Protein AF-A0A7J3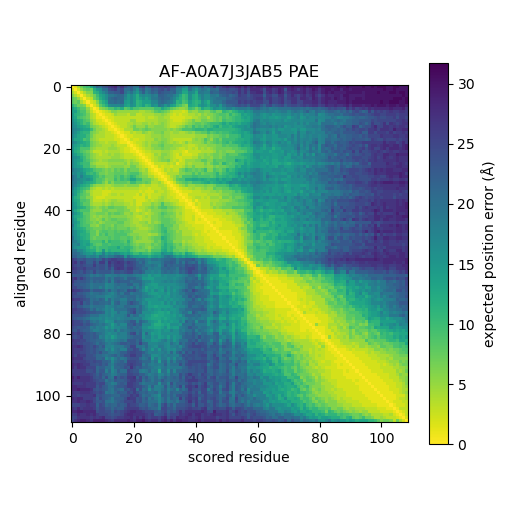JAB5-F1 (afdb_monomer)

Foldseek 3Di:
DCPPPQFDKDWAAVPRDDDPQKDFQDADLVVRTTIIHRPVVSVVVNVVVVVVCVVPVCPVVNVVVVVVVSVVVVVVVVVVVVVVVVVVVVVVVVVVVVVVVVVVVVVVD

Nearest PDB structures (foldseek):
  9c6m-assembly1_A  TM=7.478E-01  e=6.241E-01  Yasminevirus sp. GU-2018
  7ane-assembly1_Ap  TM=3.086E-01  e=9.209E+00  Leishmania major

Sequence (109 aa):
MTFRRVFSKRRLSEGEHIPRFYGITYHDHTHTQAIAYPIPLNLLVRGYRKLLQWVKIYTPTQRERDLLEAENRGFQQGLVAGETRAIARIHRELCCELQKYLQENRQKE

Mean predicted aligned error: 14.67 Å

Secondary structure (DSSP, 8-state):
--GGGTT--EEE-TTPPPPTTEEEEEEETTTTEEEEEEHHHHHHHHHHHHHHHHHTT--HHHHHHHHHHHHHHHHHHHHHHHHHHHHHHHHHHHHHHHHHHHHHHHTT-

Structure (mmCIF, N/CA/C/O backbone):
data_AF-A0A7J3JAB5-F1
#
_entry.id   AF-A0A7J3JAB5-F1
#
loop_
_atom_site.group_PDB
_atom_site.id
_atom_site.type_symbol
_atom_site.label_atom_id
_atom_site.label_alt_id
_atom_site.label_comp_id
_atom_site.label_asym_id
_atom_site.label_entity_id
_atom_site.label_seq_id
_atom_site.pdbx_PDB_ins_code
_atom_site.Cartn_x
_atom_site.Cartn_y
_atom_site.Cartn_z
_atom_site.occupancy
_atom_site.B_iso_or_equiv
_atom_site.auth_seq_id
_atom_site.auth_comp_id
_atom_site.auth_asym_id
_atom_site.auth_atom_id
_atom_site.pdbx_PDB_model_num
ATOM 1 N N . MET A 1 1 ? -34.458 -10.429 0.466 1.00 39.34 1 MET A N 1
ATOM 2 C CA . MET A 1 1 ? -33.587 -9.266 0.754 1.00 39.34 1 MET A CA 1
ATOM 3 C C . MET A 1 1 ? -32.353 -9.727 1.519 1.00 39.34 1 MET A C 1
ATOM 5 O O . MET A 1 1 ? -32.441 -10.083 2.685 1.00 39.34 1 MET A O 1
ATOM 9 N N . THR A 1 2 ? -31.209 -9.808 0.846 1.00 41.31 2 THR A N 1
ATOM 10 C CA . THR A 1 2 ? -29.952 -10.351 1.381 1.00 41.31 2 THR A CA 1
ATOM 11 C C . THR A 1 2 ? -29.176 -9.273 2.147 1.00 41.31 2 THR A C 1
ATOM 13 O O . THR A 1 2 ? -28.246 -8.662 1.628 1.00 41.31 2 THR A O 1
ATOM 16 N N . PHE A 1 3 ? -29.519 -9.073 3.424 1.00 50.31 3 PHE A N 1
ATOM 17 C CA . PHE A 1 3 ? -28.804 -8.192 4.371 1.00 50.31 3 PHE A CA 1
ATOM 18 C C . PHE A 1 3 ? -27.320 -8.564 4.599 1.00 50.31 3 PHE A C 1
ATOM 20 O O . PHE A 1 3 ? -26.568 -7.826 5.230 1.00 50.31 3 PHE A O 1
ATOM 27 N N . ARG A 1 4 ? -26.863 -9.697 4.055 1.00 49.50 4 ARG A N 1
ATOM 28 C CA . ARG A 1 4 ? -25.522 -10.259 4.269 1.00 49.50 4 ARG A CA 1
ATOM 29 C C . ARG A 1 4 ? -24.386 -9.512 3.551 1.00 49.50 4 ARG A C 1
ATOM 31 O O . ARG A 1 4 ? -23.234 -9.687 3.927 1.00 49.50 4 ARG A O 1
ATOM 38 N N . ARG A 1 5 ? -24.678 -8.693 2.528 1.00 48.78 5 ARG A N 1
ATOM 39 C CA . ARG A 1 5 ? -23.648 -8.054 1.675 1.00 48.78 5 ARG A CA 1
ATOM 40 C C . ARG A 1 5 ? -23.157 -6.686 2.153 1.00 48.78 5 ARG A C 1
ATOM 42 O O . ARG A 1 5 ? -22.107 -6.245 1.708 1.00 48.78 5 ARG A O 1
ATOM 49 N N . VAL A 1 6 ? -23.883 -6.022 3.051 1.00 51.97 6 VAL A N 1
ATOM 50 C CA . VAL A 1 6 ? -23.548 -4.648 3.471 1.00 51.97 6 VAL A CA 1
ATOM 51 C C . VAL A 1 6 ? -22.390 -4.628 4.478 1.00 51.97 6 VAL A C 1
ATOM 53 O O . VAL A 1 6 ? -21.698 -3.630 4.594 1.00 51.97 6 VAL A O 1
ATOM 56 N N . PHE A 1 7 ? -22.102 -5.741 5.157 1.00 57.53 7 PHE A N 1
ATOM 57 C CA . PHE A 1 7 ? -21.121 -5.790 6.250 1.00 57.53 7 PHE A CA 1
ATOM 58 C C . PHE A 1 7 ? -19.710 -6.242 5.843 1.00 57.53 7 PHE A C 1
ATOM 60 O O . PHE A 1 7 ? -18.817 -6.292 6.688 1.00 57.53 7 PHE A O 1
ATOM 67 N N . SER A 1 8 ? -19.468 -6.591 4.577 1.00 66.00 8 SER A N 1
ATOM 68 C CA . SER A 1 8 ? -18.148 -7.077 4.169 1.00 66.00 8 SER A CA 1
ATOM 69 C C . SER A 1 8 ? -17.166 -5.923 3.965 1.00 66.00 8 SER A C 1
ATOM 71 O O . SER A 1 8 ? -17.427 -5.008 3.180 1.00 66.00 8 SER A O 1
ATOM 73 N N . LYS A 1 9 ? -16.011 -6.006 4.640 1.00 75.56 9 LYS A N 1
ATOM 74 C CA . LYS A 1 9 ? -14.832 -5.173 4.371 1.00 75.56 9 LYS A CA 1
ATOM 75 C C . LYS A 1 9 ? -14.501 -5.211 2.880 1.00 75.56 9 LYS A C 1
ATOM 77 O O . LYS A 1 9 ? -14.458 -6.294 2.292 1.00 75.56 9 LYS A O 1
ATOM 82 N N . ARG A 1 10 ? -14.249 -4.053 2.277 1.00 79.12 10 ARG A N 1
ATOM 83 C CA . ARG A 1 10 ? -13.796 -3.962 0.888 1.00 79.12 10 ARG A CA 1
ATOM 84 C C . ARG A 1 10 ? -12.332 -3.558 0.874 1.00 79.12 10 ARG A C 1
ATOM 86 O O . ARG A 1 10 ? -11.947 -2.612 1.554 1.00 79.12 10 ARG A O 1
ATOM 93 N N . ARG A 1 11 ? -11.523 -4.302 0.127 1.00 83.06 11 ARG A N 1
ATOM 94 C CA . ARG A 1 11 ? -10.151 -3.905 -0.182 1.00 83.06 11 ARG A CA 1
ATOM 95 C C . ARG A 1 11 ? -10.210 -3.041 -1.433 1.00 83.06 11 ARG A C 1
ATOM 97 O O . ARG A 1 11 ? -10.880 -3.421 -2.387 1.00 83.06 11 ARG A O 1
ATOM 104 N N . LEU A 1 12 ? -9.601 -1.872 -1.361 1.00 81.31 12 LEU A N 1
ATOM 105 C CA . LEU A 1 12 ? -9.493 -0.912 -2.441 1.00 81.31 12 LEU A CA 1
ATOM 106 C C . LEU A 1 12 ? -8.056 -0.920 -2.936 1.00 81.31 12 LEU A C 1
ATOM 108 O O . LEU A 1 12 ? -7.111 -0.810 -2.147 1.00 81.31 12 LEU A O 1
ATOM 112 N N . SER A 1 13 ? -7.940 -1.068 -4.244 1.00 80.44 13 SER A N 1
ATOM 113 C CA . SER A 1 13 ? -6.690 -0.956 -4.985 1.00 80.44 13 SER A CA 1
ATOM 114 C C . SER A 1 13 ? -6.331 0.521 -5.174 1.00 80.44 13 SER A C 1
ATOM 116 O O . SER A 1 13 ? -7.194 1.399 -5.078 1.00 80.44 13 SER A O 1
ATOM 118 N N . GLU A 1 14 ? -5.069 0.816 -5.470 1.00 71.75 14 GLU A N 1
ATOM 119 C CA . GLU A 1 14 ? -4.644 2.178 -5.796 1.00 71.75 14 GLU A CA 1
ATOM 120 C C . GLU A 1 14 ? -5.384 2.684 -7.053 1.00 71.75 14 GLU A C 1
ATOM 122 O O . GLU A 1 14 ? -5.463 1.987 -8.063 1.00 71.75 14 GLU A O 1
ATOM 127 N N . GLY A 1 15 ? -6.001 3.868 -6.966 1.00 75.88 15 GLY A N 1
ATOM 128 C CA . GLY A 1 15 ? -6.843 4.437 -8.031 1.00 75.88 15 GLY A CA 1
ATOM 129 C C . GLY A 1 15 ? -8.301 3.948 -8.073 1.00 75.88 15 GLY A C 1
ATOM 130 O O . GLY A 1 15 ? -9.078 4.439 -8.890 1.00 75.88 15 GLY A O 1
ATOM 131 N N . GLU A 1 16 ? -8.716 3.023 -7.199 1.00 81.06 16 GLU A N 1
ATOM 132 C CA . GLU A 1 16 ? -10.097 2.524 -7.168 1.00 81.06 16 GLU A CA 1
ATOM 133 C C . GLU A 1 16 ? -11.044 3.491 -6.428 1.00 81.06 16 GLU A C 1
ATOM 135 O O . GLU A 1 16 ? -10.741 3.992 -5.341 1.00 81.06 16 GLU A O 1
ATOM 140 N N . HIS A 1 17 ? -12.232 3.742 -6.991 1.00 81.56 17 HIS A N 1
ATOM 141 C CA . HIS A 1 17 ? -13.222 4.617 -6.359 1.00 81.56 17 HIS A CA 1
ATOM 142 C C . HIS A 1 17 ? -13.834 4.003 -5.094 1.00 81.56 17 HIS A C 1
ATOM 144 O O . HIS A 1 17 ? -14.254 2.843 -5.060 1.00 81.56 17 HIS A O 1
ATOM 150 N N . ILE A 1 18 ? -13.969 4.834 -4.058 1.00 83.19 18 ILE A N 1
ATOM 151 C CA . ILE A 1 18 ? -14.620 4.451 -2.805 1.00 83.19 18 ILE A CA 1
ATOM 152 C C . ILE A 1 18 ? -16.133 4.301 -3.056 1.00 83.19 18 ILE A C 1
ATOM 154 O O . ILE A 1 18 ? -16.764 5.233 -3.562 1.00 83.19 18 ILE A O 1
ATOM 158 N N . PRO A 1 19 ? -16.751 3.166 -2.684 1.00 81.50 19 PRO A N 1
ATOM 159 C CA . PRO A 1 19 ? -18.186 2.970 -2.844 1.00 81.50 19 PRO A CA 1
ATOM 160 C C . PRO A 1 19 ? -19.001 3.964 -2.012 1.00 81.50 19 PRO A C 1
ATOM 162 O O . PRO A 1 19 ? -18.605 4.362 -0.915 1.00 81.50 19 PRO A O 1
ATOM 165 N N . ARG A 1 20 ? -20.200 4.308 -2.489 1.00 79.56 20 ARG A N 1
ATOM 166 C CA . ARG A 1 20 ? -21.124 5.178 -1.749 1.00 79.56 20 ARG A CA 1
ATOM 167 C C . ARG A 1 20 ? -21.463 4.554 -0.388 1.00 79.56 20 ARG A C 1
ATOM 169 O O . ARG A 1 20 ? -21.733 3.359 -0.310 1.00 79.56 20 ARG A O 1
ATOM 176 N N . PHE A 1 21 ? -21.457 5.370 0.667 1.00 81.31 21 PHE A N 1
ATOM 177 C CA . PHE A 1 21 ? -21.644 4.961 2.070 1.00 81.31 21 PHE A CA 1
ATOM 178 C C . PHE A 1 21 ? -20.518 4.119 2.686 1.00 81.31 21 PHE A C 1
ATOM 180 O O . PHE A 1 21 ? -20.691 3.586 3.783 1.00 81.31 21 PHE A O 1
ATOM 187 N N . TYR A 1 22 ? -19.358 4.036 2.032 1.00 85.25 22 TYR A N 1
ATOM 188 C CA . TYR A 1 22 ? -18.141 3.475 2.609 1.00 85.25 22 TYR A CA 1
ATOM 189 C C . TYR A 1 22 ? -17.154 4.595 2.940 1.00 85.25 22 TYR A C 1
ATOM 191 O O . TYR A 1 22 ? -17.135 5.641 2.299 1.00 85.25 22 TYR A O 1
ATOM 199 N N . GLY A 1 23 ? -16.326 4.371 3.955 1.00 81.50 23 GLY A N 1
ATOM 200 C CA . GLY A 1 23 ? -15.189 5.223 4.268 1.00 81.50 23 GLY A CA 1
ATOM 201 C C . GLY A 1 23 ? -13.928 4.388 4.428 1.00 81.50 23 GLY A C 1
ATOM 202 O O . GLY A 1 23 ? -13.983 3.235 4.861 1.00 81.50 23 GLY A O 1
ATOM 203 N N . ILE A 1 24 ? -12.789 4.983 4.083 1.00 80.25 24 ILE A N 1
ATOM 204 C CA . ILE A 1 24 ? -11.480 4.373 4.314 1.00 80.25 24 ILE A CA 1
ATOM 205 C C . ILE A 1 24 ? -11.227 4.348 5.823 1.00 80.25 24 ILE A C 1
ATOM 207 O O . ILE A 1 24 ? -11.435 5.348 6.516 1.00 80.25 24 ILE A O 1
ATOM 211 N N . THR A 1 25 ? -10.808 3.193 6.335 1.00 77.38 25 THR A N 1
ATOM 212 C CA . THR A 1 25 ? -10.523 3.003 7.763 1.00 77.38 25 THR A CA 1
ATOM 213 C C . THR A 1 25 ? -9.026 2.999 8.031 1.00 77.38 25 THR A C 1
ATOM 215 O O . THR A 1 25 ? -8.570 3.666 8.957 1.00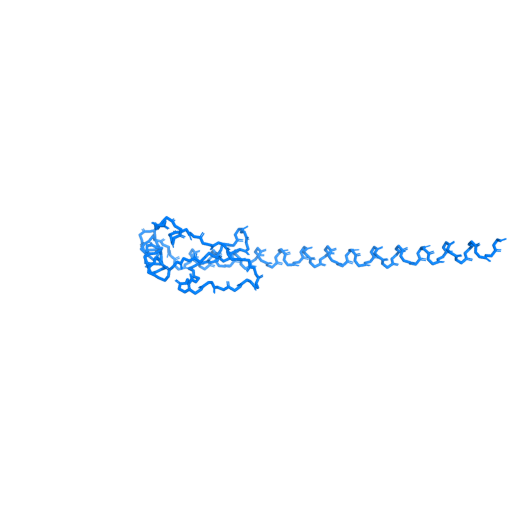 77.38 25 THR A O 1
ATOM 218 N N . TYR A 1 26 ? -8.256 2.243 7.245 1.00 70.88 26 TYR A N 1
ATOM 219 C CA . TYR A 1 26 ? -6.798 2.203 7.338 1.00 70.88 26 TYR A CA 1
ATOM 220 C C . TYR A 1 26 ? -6.178 1.638 6.061 1.00 70.88 26 TYR A C 1
ATOM 222 O O . TYR A 1 26 ? -6.844 0.954 5.281 1.00 70.88 26 TYR A O 1
ATOM 230 N N . HIS A 1 27 ? -4.893 1.921 5.879 1.00 71.69 27 HIS A N 1
ATOM 231 C CA . HIS A 1 27 ? -4.083 1.353 4.815 1.00 71.69 27 HIS A CA 1
ATOM 232 C C . HIS A 1 27 ? -3.372 0.096 5.328 1.00 71.69 27 HIS A C 1
ATOM 234 O O . HIS A 1 27 ? -2.766 0.119 6.402 1.00 71.69 27 HIS A O 1
ATOM 240 N N . ASP A 1 28 ? -3.487 -1.013 4.602 1.00 71.19 28 ASP A N 1
ATOM 241 C CA . ASP A 1 28 ? -2.706 -2.215 4.870 1.00 71.19 28 ASP A CA 1
ATOM 242 C C . ASP A 1 28 ? -1.354 -2.078 4.163 1.00 71.19 28 ASP A C 1
ATOM 244 O O . ASP A 1 28 ? -1.253 -2.230 2.945 1.00 71.19 28 ASP A O 1
ATOM 248 N N . HIS A 1 29 ? -0.315 -1.741 4.929 1.00 59.94 29 HIS A N 1
ATOM 249 C CA . HIS A 1 29 ? 1.044 -1.569 4.410 1.00 59.94 29 HIS A CA 1
ATOM 250 C C . HIS A 1 29 ? 1.656 -2.876 3.895 1.00 59.94 29 HIS A C 1
ATOM 252 O O . HIS A 1 29 ? 2.572 -2.830 3.084 1.00 59.94 29 HIS A O 1
ATOM 258 N N . THR A 1 30 ? 1.153 -4.037 4.325 1.00 65.56 30 THR A N 1
ATOM 259 C CA . THR A 1 30 ? 1.656 -5.335 3.859 1.00 65.56 30 THR A CA 1
ATOM 260 C C . THR A 1 30 ? 1.144 -5.678 2.459 1.00 65.56 30 THR A C 1
ATOM 262 O O . THR A 1 30 ? 1.829 -6.376 1.721 1.00 65.56 30 THR A O 1
ATOM 265 N N . HIS A 1 31 ? -0.037 -5.182 2.077 1.00 61.81 31 HIS A N 1
ATOM 266 C CA . HIS A 1 31 ? -0.708 -5.557 0.825 1.00 61.81 31 HIS A CA 1
ATOM 267 C C . HIS A 1 31 ? -0.972 -4.379 -0.123 1.00 61.81 31 HIS A C 1
ATOM 269 O O . HIS A 1 31 ? -1.687 -4.556 -1.106 1.00 61.81 31 HIS A O 1
ATOM 275 N N . THR A 1 32 ? -0.445 -3.188 0.180 1.00 70.88 32 THR A N 1
ATOM 276 C CA . THR A 1 32 ? -0.626 -1.955 -0.616 1.00 70.88 32 THR A CA 1
ATOM 277 C C . THR A 1 32 ? -2.098 -1.648 -0.930 1.00 70.88 32 THR A C 1
ATOM 279 O O . THR A 1 32 ? -2.444 -1.165 -2.004 1.00 70.88 32 THR A O 1
ATOM 282 N N . GLN A 1 33 ? -2.998 -1.995 -0.006 1.00 77.19 33 GLN A N 1
ATOM 283 C CA . GLN A 1 33 ? -4.445 -1.919 -0.207 1.00 77.19 33 GLN A CA 1
ATOM 284 C C . GLN A 1 33 ? -5.090 -1.097 0.903 1.00 77.19 33 GLN A C 1
ATOM 286 O O . GLN A 1 33 ? -4.848 -1.313 2.094 1.00 77.19 33 GLN A O 1
ATOM 291 N N . ALA A 1 34 ? -5.974 -0.180 0.522 1.00 79.81 34 ALA A N 1
ATOM 292 C CA . ALA A 1 34 ? -6.795 0.549 1.475 1.00 79.81 34 ALA A CA 1
ATOM 293 C C . ALA A 1 34 ? -8.004 -0.305 1.871 1.00 79.81 34 ALA A C 1
ATOM 295 O O . ALA A 1 34 ? -8.669 -0.899 1.026 1.00 79.81 34 ALA A O 1
ATOM 296 N N . ILE A 1 35 ? -8.322 -0.382 3.162 1.00 82.31 35 ILE A N 1
ATOM 297 C CA . ILE A 1 35 ? -9.493 -1.128 3.632 1.00 82.31 35 ILE A CA 1
ATOM 298 C C . ILE A 1 35 ? -10.625 -0.147 3.924 1.00 82.31 35 ILE A C 1
ATOM 300 O O . ILE A 1 35 ? -10.493 0.753 4.758 1.00 82.31 35 ILE A O 1
ATOM 304 N N . A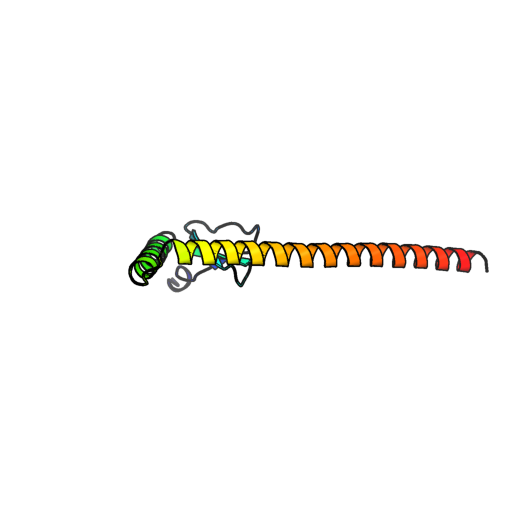LA A 1 36 ? -11.750 -0.351 3.239 1.00 84.94 36 ALA A N 1
ATOM 305 C CA . ALA A 1 36 ? -12.970 0.422 3.392 1.00 84.94 36 ALA A CA 1
ATOM 306 C C . ALA A 1 36 ? -14.075 -0.388 4.075 1.00 84.94 36 ALA A C 1
ATOM 308 O O . ALA A 1 36 ? -14.343 -1.546 3.737 1.00 84.94 36 ALA A O 1
ATOM 309 N N . TYR A 1 37 ? -14.755 0.267 5.011 1.00 83.25 37 TYR A N 1
ATOM 310 C CA . TYR A 1 37 ? -15.943 -0.242 5.689 1.00 83.25 37 TYR A CA 1
ATOM 311 C C . TYR A 1 37 ? -17.125 0.696 5.443 1.00 83.25 37 TYR A C 1
ATOM 313 O O . TYR A 1 37 ? -16.914 1.886 5.193 1.00 83.25 37 TYR A O 1
ATOM 321 N N . PRO A 1 38 ? -18.371 0.209 5.561 1.00 85.44 38 PRO A N 1
ATOM 322 C CA . PRO A 1 38 ? -19.528 1.092 5.612 1.00 85.44 38 PRO A CA 1
ATOM 323 C C . PRO A 1 38 ? -19.344 2.129 6.724 1.00 85.44 38 PRO A C 1
ATOM 325 O O . PRO A 1 38 ? -18.867 1.784 7.805 1.00 85.44 38 PRO A O 1
ATOM 328 N N . ILE A 1 39 ? -19.735 3.381 6.487 1.00 82.25 39 ILE A N 1
ATOM 329 C CA . ILE A 1 39 ? -19.568 4.510 7.424 1.00 82.25 39 ILE A CA 1
ATOM 330 C C . ILE A 1 39 ? -19.926 4.168 8.890 1.00 82.25 39 ILE A C 1
ATOM 332 O O . ILE A 1 39 ? -19.097 4.451 9.760 1.00 82.25 39 ILE A O 1
ATOM 336 N N . PRO A 1 40 ? -21.073 3.524 9.207 1.00 78.38 40 PRO A N 1
ATOM 337 C CA . PRO A 1 40 ? -21.400 3.189 10.598 1.00 78.38 40 PRO A CA 1
ATOM 338 C C . PRO A 1 40 ? -20.413 2.195 11.234 1.00 78.38 40 PRO A C 1
ATOM 340 O O . PRO A 1 40 ? -20.081 2.316 12.411 1.00 78.38 40 PRO A O 1
ATOM 343 N N . LEU A 1 41 ? -19.874 1.250 10.458 1.00 80.56 41 LEU A N 1
ATOM 344 C CA . LEU A 1 41 ? -18.838 0.320 10.921 1.00 80.56 41 LEU A CA 1
ATOM 345 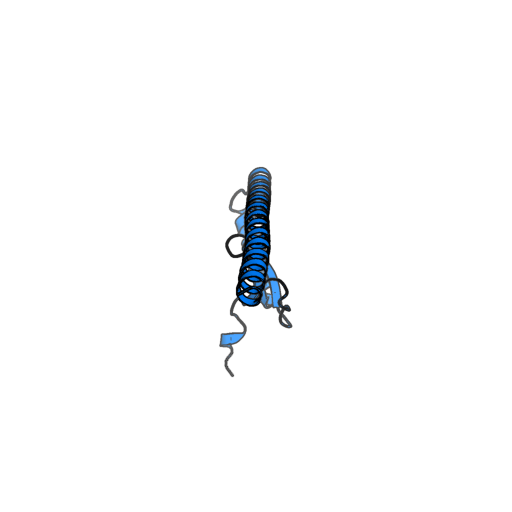C C . LEU A 1 41 ? -17.460 0.972 10.973 1.00 80.56 41 LEU A C 1
ATOM 347 O O . LEU A 1 41 ? -16.656 0.619 11.829 1.00 80.56 41 LEU A O 1
ATOM 351 N N . ASN A 1 42 ? -17.186 1.936 10.094 1.00 79.38 42 ASN A N 1
ATOM 352 C CA . ASN A 1 42 ? -15.919 2.655 10.078 1.00 79.38 42 ASN A CA 1
ATOM 353 C C . ASN A 1 42 ? -15.670 3.348 11.430 1.00 79.38 42 ASN A C 1
ATOM 355 O O . ASN A 1 42 ? -14.574 3.257 11.979 1.00 79.38 42 ASN A O 1
ATOM 359 N N . LEU A 1 43 ? -16.708 3.956 12.018 1.00 77.94 43 LEU A N 1
ATOM 360 C CA . LEU A 1 43 ? -16.637 4.561 13.352 1.00 77.94 43 LEU A CA 1
ATOM 361 C C . LEU A 1 43 ? -16.325 3.532 14.447 1.00 77.94 43 LEU A C 1
ATOM 363 O O . LEU A 1 43 ? -15.437 3.771 15.264 1.00 77.94 43 LEU A O 1
ATOM 367 N N . LEU A 1 44 ? -16.993 2.375 14.430 1.00 81.50 44 LEU A N 1
ATOM 368 C CA . LEU A 1 44 ? -16.761 1.302 15.403 1.00 81.50 44 LEU A CA 1
ATOM 369 C C . LEU A 1 44 ? -15.350 0.719 15.289 1.00 81.50 44 LEU A C 1
ATOM 371 O O . LEU A 1 44 ? -14.659 0.579 16.294 1.00 81.50 44 LEU A O 1
ATOM 375 N N . VAL A 1 45 ? -14.885 0.427 14.073 1.00 79.12 45 VAL A N 1
ATOM 376 C CA . VAL A 1 45 ? -13.547 -0.140 13.841 1.00 79.12 45 VAL A CA 1
ATOM 377 C C . VAL A 1 45 ? -12.458 0.873 14.194 1.00 79.12 45 VAL A C 1
ATOM 379 O O . VAL A 1 45 ? -11.456 0.513 14.814 1.00 79.12 45 VAL A O 1
ATOM 382 N N . ARG A 1 46 ? -12.651 2.153 13.850 1.00 77.38 46 ARG A N 1
ATOM 383 C CA . ARG A 1 46 ? -11.716 3.231 14.196 1.00 77.38 46 ARG A CA 1
ATOM 384 C C . ARG A 1 46 ? -11.678 3.478 15.706 1.00 77.38 46 ARG A C 1
ATOM 386 O O . ARG A 1 46 ? -10.592 3.661 16.253 1.00 77.38 46 ARG A O 1
ATOM 393 N N . GLY A 1 47 ? -12.830 3.427 16.376 1.00 80.69 47 GLY A N 1
ATOM 394 C CA . GLY A 1 47 ? -12.950 3.496 17.833 1.00 80.69 47 GLY A CA 1
ATOM 395 C C . GLY A 1 47 ? -12.279 2.314 18.531 1.00 80.69 47 GLY A C 1
ATOM 396 O O . GLY A 1 47 ? -11.459 2.521 19.418 1.00 80.69 47 GLY A O 1
ATOM 397 N N . TYR A 1 48 ? -12.534 1.087 18.071 1.00 81.81 48 TYR A N 1
ATOM 398 C CA . TYR A 1 48 ? -11.909 -0.131 18.592 1.00 81.81 48 TYR A CA 1
ATOM 399 C C . TYR A 1 48 ? -10.389 -0.122 18.415 1.00 81.81 48 TYR A C 1
ATOM 401 O O . TYR A 1 48 ? -9.661 -0.443 19.346 1.00 81.81 48 TYR A O 1
ATOM 409 N N . ARG A 1 49 ? -9.880 0.316 17.256 1.00 74.56 49 ARG A N 1
ATOM 410 C CA . ARG A 1 49 ? -8.433 0.488 17.049 1.00 74.56 49 ARG A CA 1
ATOM 411 C C . ARG A 1 49 ? -7.838 1.542 17.974 1.00 74.56 49 ARG A C 1
ATOM 413 O O . ARG A 1 49 ? -6.769 1.299 18.521 1.00 74.56 49 ARG A O 1
ATOM 420 N N . LYS A 1 50 ? -8.511 2.682 18.162 1.00 74.00 50 LYS A N 1
ATOM 421 C CA . LYS A 1 50 ? -8.078 3.698 19.132 1.00 74.00 50 LYS A CA 1
ATOM 422 C C . LYS A 1 50 ? -8.051 3.137 20.549 1.00 74.00 50 LYS A C 1
ATOM 424 O O . LYS A 1 50 ? -7.080 3.371 21.248 1.00 74.00 50 LYS A O 1
ATOM 429 N N . LEU A 1 51 ? -9.063 2.364 20.939 1.00 80.81 51 LEU A N 1
ATOM 430 C CA . LEU A 1 51 ? -9.109 1.662 22.221 1.00 80.81 51 LEU A CA 1
ATOM 431 C C . LEU A 1 51 ? -7.973 0.649 22.351 1.00 80.81 51 LEU A C 1
ATOM 433 O O . LEU A 1 51 ? -7.291 0.645 23.363 1.00 80.81 51 LEU A O 1
ATOM 437 N N . LEU A 1 52 ? -7.696 -0.152 21.322 1.00 74.19 52 LEU A N 1
ATOM 438 C CA . LEU A 1 52 ? -6.552 -1.065 21.315 1.00 74.19 52 LEU A CA 1
ATOM 439 C C . LEU A 1 52 ? -5.214 -0.328 21.414 1.00 74.19 52 LEU A C 1
ATOM 441 O O . LEU A 1 52 ? -4.324 -0.823 22.089 1.00 74.19 52 LEU A O 1
ATOM 445 N N . GLN A 1 53 ? -5.070 0.830 20.766 1.00 66.81 53 GLN A N 1
ATOM 446 C CA . GLN A 1 53 ? -3.900 1.711 20.898 1.00 66.81 53 GLN A CA 1
ATOM 447 C C . GLN A 1 53 ? -3.816 2.401 22.262 1.00 66.81 53 GLN A C 1
ATOM 449 O O . GLN A 1 53 ? -2.757 2.895 22.626 1.0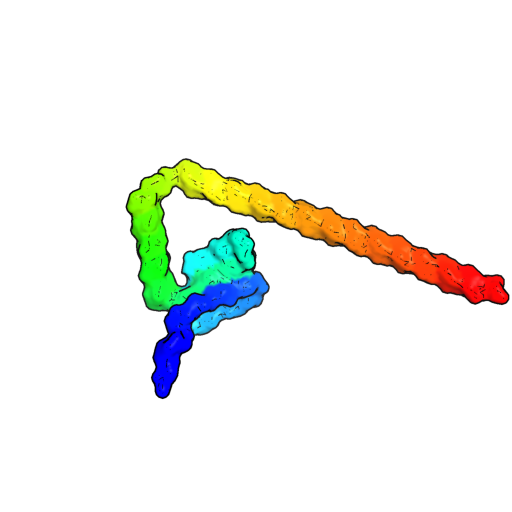0 66.81 53 GLN A O 1
ATOM 454 N N . TRP A 1 54 ? -4.933 2.492 22.979 1.00 68.06 54 TRP A N 1
ATOM 455 C CA . TRP A 1 54 ? -4.993 3.018 24.338 1.00 68.06 54 TRP A CA 1
ATOM 456 C C . TRP A 1 54 ? -4.652 1.929 25.365 1.00 68.06 54 TRP A C 1
ATOM 458 O O . TRP A 1 54 ? -3.947 2.188 26.331 1.00 68.06 54 TRP A O 1
ATOM 468 N N . VAL A 1 55 ? -5.144 0.704 25.140 1.00 71.88 55 VAL A N 1
ATOM 469 C CA . VAL A 1 55 ? -4.990 -0.462 26.026 1.00 71.88 55 VAL A CA 1
ATOM 470 C C . VAL A 1 55 ? -3.628 -1.131 25.855 1.00 71.88 55 VAL A C 1
ATOM 472 O O . VAL A 1 55 ? -2.970 -1.448 26.842 1.00 71.88 55 VAL A O 1
ATOM 475 N N . LYS A 1 56 ? -3.163 -1.332 24.616 1.00 61.12 56 LYS A N 1
ATOM 476 C CA . LYS A 1 56 ? -1.728 -1.508 24.389 1.00 61.12 56 LYS A CA 1
ATOM 477 C C . LYS A 1 56 ? -1.141 -0.137 24.634 1.00 61.12 56 LYS A C 1
ATOM 479 O O . LYS A 1 56 ? -1.501 0.773 23.905 1.00 61.12 56 LYS A O 1
ATOM 484 N N . ILE A 1 57 ? -0.280 0.014 25.631 1.00 54.59 57 ILE A N 1
ATOM 485 C CA . ILE A 1 57 ? 0.506 1.229 25.856 1.00 54.59 57 ILE A CA 1
ATOM 486 C C . ILE A 1 57 ? 1.399 1.421 24.618 1.00 54.59 57 ILE A C 1
ATOM 488 O O . ILE A 1 57 ? 2.561 1.030 24.598 1.00 54.59 57 ILE A O 1
ATOM 492 N N . TYR A 1 58 ? 0.821 1.937 23.533 1.00 52.53 58 TYR A N 1
ATOM 493 C CA . TYR A 1 58 ? 1.520 2.327 22.324 1.00 52.53 58 TYR A CA 1
ATOM 494 C C . TYR A 1 58 ? 2.148 3.659 22.684 1.00 52.53 58 TYR A C 1
ATOM 496 O O . TYR A 1 58 ? 1.560 4.728 22.505 1.00 52.53 58 TYR A O 1
ATOM 504 N N . 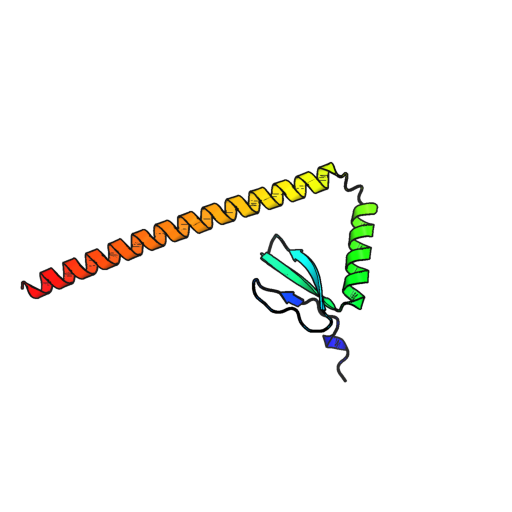THR A 1 59 ? 3.317 3.589 23.312 1.00 58.91 59 THR A N 1
ATOM 505 C CA . THR A 1 59 ? 4.108 4.781 23.567 1.00 58.91 59 THR A CA 1
ATOM 506 C C . THR A 1 59 ? 4.297 5.518 22.235 1.00 58.91 59 THR A C 1
ATOM 508 O O . THR A 1 59 ? 4.478 4.870 21.198 1.00 58.91 59 THR A O 1
ATOM 511 N N . PRO A 1 60 ? 4.232 6.861 22.215 1.00 57.56 60 PRO A N 1
ATOM 512 C CA . PRO A 1 60 ? 4.416 7.648 20.993 1.00 57.56 60 PRO A CA 1
ATOM 513 C C . PRO A 1 60 ? 5.686 7.245 20.224 1.00 57.56 60 PRO A C 1
ATOM 515 O O . PRO A 1 60 ? 5.664 7.182 18.999 1.00 57.56 60 PRO A O 1
ATOM 518 N N . THR A 1 61 ? 6.720 6.799 20.940 1.00 61.78 61 THR A N 1
ATOM 519 C CA . THR A 1 61 ? 7.951 6.216 20.395 1.00 61.78 61 THR A CA 1
ATOM 520 C C . THR A 1 61 ? 7.764 4.927 19.590 1.00 61.78 61 THR A C 1
ATOM 522 O O . THR A 1 61 ? 8.470 4.735 18.607 1.00 61.78 61 THR A O 1
ATOM 525 N N . GLN A 1 62 ? 6.843 4.029 19.953 1.00 64.62 62 GLN A N 1
ATOM 526 C CA . GLN A 1 62 ? 6.562 2.828 19.150 1.00 64.62 62 GLN A CA 1
ATOM 527 C C . GLN A 1 62 ? 5.807 3.180 17.871 1.00 64.62 62 GLN A C 1
ATOM 529 O O . GLN A 1 62 ? 6.114 2.654 16.809 1.00 64.62 62 GLN A O 1
ATOM 534 N N . ARG A 1 63 ? 4.865 4.126 17.948 1.00 64.88 63 ARG A N 1
ATOM 535 C CA . ARG A 1 63 ? 4.149 4.610 16.764 1.00 64.88 63 ARG A CA 1
ATOM 536 C C . ARG A 1 63 ? 5.087 5.313 15.787 1.00 64.88 63 ARG A C 1
ATOM 538 O O . ARG A 1 63 ? 4.966 5.103 14.588 1.00 64.88 63 ARG A O 1
ATOM 545 N N . GLU A 1 64 ? 5.993 6.144 16.290 1.00 67.50 64 GLU A N 1
ATOM 546 C CA . GLU A 1 64 ? 7.017 6.788 15.468 1.00 67.50 64 GLU A CA 1
ATOM 547 C C . GLU A 1 64 ? 7.932 5.754 14.822 1.00 67.50 64 GLU A C 1
ATOM 549 O O . GLU A 1 64 ? 8.146 5.834 13.622 1.00 67.50 64 GLU A O 1
ATOM 554 N N . ARG A 1 65 ? 8.385 4.735 15.566 1.00 70.50 65 ARG A N 1
ATOM 555 C CA . ARG A 1 65 ? 9.184 3.632 15.008 1.00 70.50 65 ARG A CA 1
ATOM 556 C C . ARG A 1 65 ? 8.450 2.872 13.910 1.00 70.50 65 ARG A C 1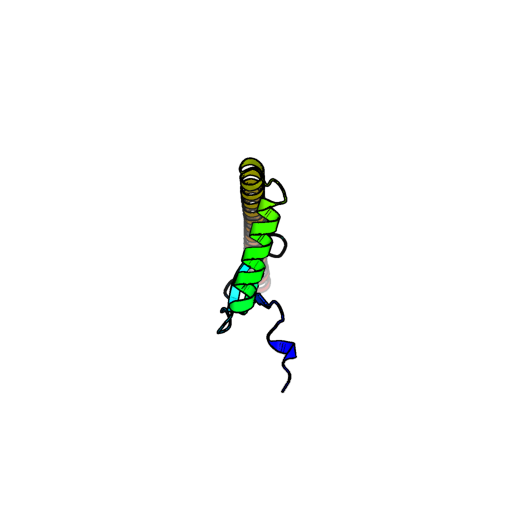
ATOM 558 O O . ARG A 1 65 ? 9.035 2.661 12.857 1.00 70.50 65 ARG A O 1
ATOM 565 N N . ASP A 1 66 ? 7.182 2.528 14.118 1.00 71.12 66 ASP A N 1
ATOM 566 C CA . ASP A 1 66 ? 6.379 1.826 13.113 1.00 71.12 66 ASP A CA 1
ATOM 567 C C . ASP A 1 66 ? 6.167 2.679 11.852 1.00 71.12 66 ASP A C 1
ATOM 569 O O . ASP A 1 66 ? 6.174 2.156 10.739 1.00 71.12 66 ASP A O 1
ATOM 573 N N . LEU A 1 67 ? 5.985 3.996 12.011 1.00 75.06 67 LEU A N 1
ATOM 574 C CA . LEU A 1 67 ? 5.868 4.929 10.887 1.00 75.06 67 LEU A CA 1
ATOM 575 C C . LEU A 1 67 ? 7.189 5.052 10.121 1.00 75.06 67 LEU A C 1
ATOM 577 O O . LEU A 1 67 ? 7.181 4.977 8.895 1.00 75.06 67 LEU A O 1
ATOM 581 N N . LEU A 1 68 ? 8.308 5.177 10.835 1.00 70.31 68 LEU A N 1
ATOM 582 C CA . LEU A 1 68 ? 9.654 5.268 10.263 1.00 70.31 68 LEU A CA 1
ATOM 583 C C . LEU A 1 68 ? 10.041 3.965 9.550 1.00 70.31 68 LEU A C 1
ATOM 585 O O . LEU A 1 68 ? 10.630 3.975 8.473 1.00 70.31 68 LEU A O 1
ATOM 589 N N . GLU A 1 69 ? 9.668 2.819 10.118 1.00 74.88 69 GLU A N 1
ATOM 590 C CA . GLU A 1 69 ? 9.880 1.515 9.499 1.00 74.88 69 GLU A CA 1
ATOM 591 C C . GLU A 1 69 ? 9.000 1.328 8.255 1.00 74.88 69 GLU A C 1
ATOM 593 O O . GLU A 1 69 ? 9.472 0.812 7.240 1.00 74.88 69 GLU A O 1
ATOM 598 N N . ALA A 1 70 ? 7.746 1.788 8.288 1.00 70.44 70 ALA A N 1
ATOM 599 C CA . ALA A 1 70 ? 6.867 1.777 7.121 1.00 70.44 70 ALA A CA 1
ATOM 600 C C . ALA A 1 70 ? 7.389 2.684 5.993 1.00 70.44 70 ALA A C 1
ATOM 602 O O . ALA A 1 70 ? 7.350 2.283 4.829 1.00 70.44 70 ALA A O 1
ATOM 603 N N . GLU A 1 71 ? 7.913 3.865 6.326 1.00 74.88 71 GLU A N 1
ATOM 604 C CA . GLU A 1 71 ? 8.536 4.787 5.372 1.00 74.88 71 GLU A CA 1
ATOM 605 C C . GLU A 1 71 ? 9.785 4.169 4.732 1.00 74.88 71 GLU A C 1
ATOM 607 O O 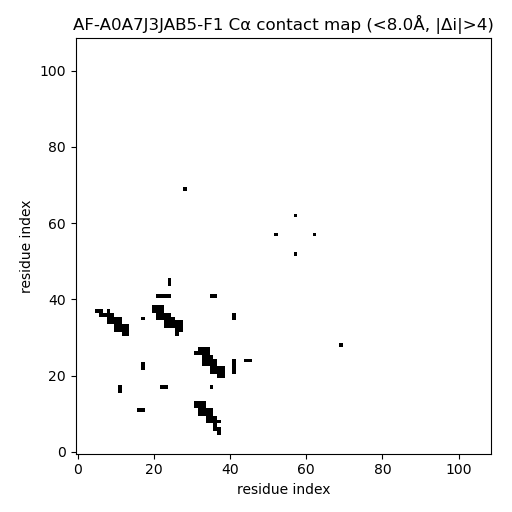. GLU A 1 71 ? 9.882 4.102 3.506 1.00 74.88 71 GLU A O 1
ATOM 612 N N . ASN A 1 72 ? 10.686 3.606 5.544 1.00 75.62 72 ASN A N 1
ATOM 613 C CA . ASN A 1 72 ? 11.894 2.935 5.059 1.00 75.62 72 ASN A CA 1
ATOM 614 C C . ASN A 1 72 ? 11.576 1.745 4.146 1.00 75.62 72 ASN A C 1
ATOM 616 O O . ASN A 1 72 ? 12.203 1.578 3.098 1.00 75.62 72 ASN A O 1
ATOM 620 N N . ARG A 1 73 ? 10.577 0.927 4.506 1.00 74.50 73 ARG A N 1
ATOM 621 C CA . ARG A 1 73 ? 10.126 -0.189 3.661 1.00 74.50 73 ARG A CA 1
ATOM 622 C C . ARG A 1 73 ? 9.538 0.310 2.342 1.00 74.50 73 ARG A C 1
ATOM 624 O O . ARG A 1 73 ? 9.847 -0.261 1.299 1.00 74.50 73 ARG A O 1
ATOM 631 N N . GLY A 1 74 ? 8.736 1.376 2.371 1.00 73.38 74 GLY A N 1
ATOM 632 C CA . GLY A 1 74 ? 8.192 2.000 1.163 1.00 73.38 74 GLY A CA 1
ATOM 633 C C . GLY A 1 74 ? 9.288 2.540 0.241 1.00 73.38 74 GLY A C 1
ATOM 634 O O . GLY A 1 74 ? 9.262 2.291 -0.964 1.00 73.38 74 GLY A O 1
ATOM 635 N N . PHE A 1 75 ? 10.299 3.202 0.809 1.00 74.81 75 PHE A N 1
ATOM 636 C CA . PHE A 1 75 ? 11.446 3.719 0.065 1.00 74.81 75 PHE A CA 1
ATOM 637 C C . PHE A 1 75 ? 12.268 2.599 -0.592 1.00 74.81 75 PHE A C 1
ATOM 639 O O . PHE A 1 75 ? 12.564 2.669 -1.785 1.00 74.81 75 PHE A O 1
ATOM 646 N N . GLN A 1 76 ? 12.575 1.526 0.146 1.00 71.69 76 GLN A N 1
ATOM 647 C CA . GLN A 1 76 ? 13.295 0.371 -0.402 1.00 71.69 76 GLN A CA 1
ATOM 648 C C . GLN A 1 76 ? 12.521 -0.320 -1.530 1.00 71.69 76 GLN A C 1
ATOM 650 O O . GLN A 1 76 ? 13.101 -0.650 -2.564 1.00 71.69 76 GLN A O 1
ATOM 655 N N . GLN A 1 77 ? 11.208 -0.502 -1.372 1.00 72.31 77 GLN A N 1
ATOM 656 C CA . GLN A 1 77 ? 10.367 -1.067 -2.429 1.00 72.31 77 GLN A CA 1
ATOM 657 C C . GLN A 1 77 ? 10.351 -0.178 -3.681 1.00 72.31 77 GLN A C 1
ATOM 659 O O . GLN A 1 77 ? 10.412 -0.692 -4.799 1.00 72.31 77 GLN A O 1
ATOM 664 N N . GLY A 1 78 ? 10.327 1.147 -3.504 1.00 70.88 78 GLY A N 1
ATOM 665 C CA . GLY A 1 78 ? 10.423 2.113 -4.599 1.00 70.88 78 GLY A CA 1
ATOM 666 C C . GLY A 1 78 ? 11.750 2.036 -5.359 1.00 70.88 78 GLY A C 1
ATOM 667 O O . GLY A 1 78 ? 11.744 2.031 -6.591 1.00 70.88 78 GLY A O 1
ATOM 668 N N . LEU A 1 79 ? 12.873 1.913 -4.644 1.00 78.31 79 LEU A N 1
ATOM 669 C CA . LEU A 1 79 ? 14.206 1.748 -5.237 1.00 78.31 79 LEU A CA 1
ATOM 670 C C . LEU A 1 79 ? 14.302 0.482 -6.094 1.00 78.31 79 LEU A C 1
ATOM 672 O O . LEU A 1 79 ? 14.644 0.567 -7.273 1.00 78.31 79 LEU A O 1
ATOM 676 N N . VAL A 1 80 ? 13.913 -0.670 -5.541 1.00 79.81 80 VAL A N 1
ATOM 677 C CA . VAL A 1 80 ? 13.953 -1.959 -6.256 1.00 79.81 80 VAL A CA 1
ATOM 678 C C . VAL A 1 80 ? 13.058 -1.926 -7.499 1.00 79.81 80 VAL A C 1
ATOM 680 O O . VAL A 1 80 ? 13.444 -2.389 -8.576 1.00 79.81 80 VAL A O 1
ATOM 683 N N . ALA A 1 81 ? 11.865 -1.336 -7.391 1.00 72.12 81 ALA A N 1
ATOM 684 C CA . ALA A 1 81 ? 10.973 -1.165 -8.534 1.00 72.12 81 ALA A CA 1
ATOM 685 C C . ALA A 1 81 ? 11.575 -0.241 -9.611 1.00 72.12 81 ALA A C 1
ATOM 687 O O . ALA A 1 81 ? 11.404 -0.499 -10.807 1.00 72.12 81 ALA A O 1
ATOM 688 N N . GLY A 1 82 ? 12.290 0.812 -9.206 1.00 73.81 82 GLY A N 1
ATOM 689 C CA . GLY A 1 82 ? 13.007 1.717 -10.103 1.00 73.81 82 GLY A CA 1
ATOM 690 C C . GLY A 1 82 ? 14.139 1.025 -10.865 1.00 73.81 82 GLY A C 1
ATOM 691 O O . GLY A 1 82 ? 14.184 1.108 -12.093 1.00 73.81 82 GLY A O 1
ATOM 692 N N . GLU A 1 83 ? 14.998 0.281 -10.166 1.00 77.69 83 GLU A N 1
ATOM 693 C CA . GLU A 1 83 ? 16.108 -0.476 -10.766 1.00 77.69 83 GLU A CA 1
ATOM 694 C C . GLU A 1 83 ? 15.609 -1.523 -11.765 1.00 77.69 83 GLU A C 1
ATOM 696 O O . GLU A 1 83 ? 16.092 -1.600 -12.896 1.00 77.69 83 GLU A O 1
ATOM 701 N N . THR A 1 84 ? 14.566 -2.270 -11.396 1.00 75.81 84 THR A N 1
ATOM 702 C CA . THR A 1 84 ? 13.973 -3.293 -12.269 1.00 75.81 84 THR A CA 1
ATOM 703 C C . THR A 1 84 ? 13.435 -2.675 -13.567 1.00 75.81 84 THR A C 1
ATOM 705 O O . THR A 1 84 ? 13.607 -3.233 -14.653 1.00 75.81 84 THR A O 1
ATOM 708 N N . ARG A 1 85 ? 12.817 -1.487 -13.485 1.00 69.00 85 ARG A N 1
ATOM 709 C CA . ARG A 1 85 ? 12.336 -0.746 -14.663 1.00 69.00 85 ARG A CA 1
ATOM 710 C C . ARG A 1 85 ? 13.481 -0.223 -15.526 1.00 69.00 85 ARG A C 1
ATOM 712 O O . ARG A 1 85 ? 13.367 -0.267 -16.750 1.00 69.00 85 ARG A O 1
ATOM 719 N N . ALA A 1 86 ? 14.568 0.248 -14.917 1.00 74.12 86 ALA A N 1
ATOM 720 C CA . ALA A 1 86 ? 15.746 0.712 -15.644 1.00 74.12 86 ALA A CA 1
ATOM 721 C C . ALA A 1 86 ? 16.405 -0.433 -16.431 1.00 74.12 86 ALA A C 1
ATOM 723 O O . ALA A 1 86 ? 16.645 -0.295 -17.630 1.00 74.12 86 ALA A O 1
ATOM 724 N N . ILE A 1 87 ? 16.592 -1.595 -15.798 1.00 79.25 87 ILE A N 1
ATOM 725 C CA . ILE A 1 87 ? 17.148 -2.792 -16.446 1.00 79.25 87 ILE A CA 1
ATOM 726 C C . ILE A 1 87 ? 16.243 -3.262 -17.592 1.00 79.25 87 ILE A C 1
ATOM 728 O O . ILE A 1 87 ? 16.722 -3.521 -18.695 1.00 79.25 87 ILE A O 1
ATOM 732 N N . ALA A 1 88 ? 14.925 -3.312 -17.375 1.00 78.06 88 ALA A N 1
ATOM 733 C CA . ALA A 1 88 ? 13.973 -3.701 -18.415 1.00 78.06 88 ALA A CA 1
ATOM 734 C C . ALA A 1 88 ? 13.986 -2.746 -19.624 1.00 78.06 88 ALA A C 1
ATOM 736 O O . ALA A 1 88 ? 13.777 -3.180 -20.760 1.00 78.06 88 ALA A O 1
ATOM 737 N N . ARG A 1 89 ? 14.244 -1.451 -19.397 1.00 84.81 89 ARG A N 1
ATOM 738 C CA . ARG A 1 89 ? 14.386 -0.456 -20.465 1.00 84.81 89 ARG A CA 1
ATOM 739 C C . ARG A 1 89 ? 15.646 -0.705 -21.293 1.00 84.81 89 ARG A C 1
ATOM 741 O O . ARG A 1 89 ? 15.537 -0.826 -22.510 1.00 84.81 89 ARG A O 1
ATOM 748 N N . ILE A 1 90 ? 16.792 -0.862 -20.630 1.00 85.75 90 ILE A N 1
ATOM 749 C CA . ILE A 1 90 ? 18.080 -1.150 -21.281 1.00 85.75 90 ILE A CA 1
ATOM 750 C C . ILE A 1 90 ? 17.979 -2.437 -22.107 1.00 85.75 90 ILE A C 1
ATOM 752 O O . ILE A 1 90 ? 18.381 -2.471 -23.267 1.00 85.75 90 ILE A O 1
ATOM 756 N N . HIS A 1 91 ? 17.368 -3.482 -21.547 1.00 82.75 91 HIS A N 1
ATOM 757 C CA . HIS A 1 91 ? 17.196 -4.757 -22.238 1.00 82.75 91 HIS A CA 1
ATOM 758 C C . HIS A 1 91 ? 16.336 -4.628 -23.507 1.00 82.75 91 HIS A C 1
ATOM 760 O O . HIS A 1 91 ? 16.636 -5.248 -24.525 1.00 82.75 91 HIS A O 1
ATOM 766 N N . ARG A 1 92 ? 15.277 -3.805 -23.486 1.00 86.81 92 ARG A N 1
ATOM 767 C CA . ARG A 1 92 ? 14.472 -3.530 -24.690 1.00 86.81 92 ARG A CA 1
ATOM 768 C C . ARG A 1 92 ? 15.259 -2.785 -25.757 1.00 86.81 92 ARG A C 1
ATOM 770 O O . ARG A 1 92 ? 15.136 -3.137 -26.926 1.00 86.81 92 ARG A O 1
ATOM 777 N N . GLU A 1 93 ? 16.021 -1.769 -25.369 1.00 90.12 93 GLU A N 1
ATOM 778 C CA . GLU A 1 93 ? 16.825 -0.972 -26.301 1.00 90.12 93 GLU A CA 1
ATOM 779 C C . GLU A 1 93 ? 17.868 -1.856 -27.003 1.00 90.12 93 GLU A C 1
ATOM 781 O O . GLU A 1 93 ? 17.915 -1.880 -28.233 1.00 90.12 93 GLU A O 1
ATOM 786 N N . LEU A 1 94 ? 18.575 -2.700 -26.243 1.00 88.88 94 LEU A N 1
ATOM 787 C CA . LEU A 1 94 ? 19.525 -3.690 -26.766 1.00 88.88 94 LEU A CA 1
ATOM 788 C C . LEU A 1 94 ? 18.882 -4.698 -27.727 1.00 88.88 94 LEU A C 1
ATOM 790 O O . LEU A 1 94 ? 19.408 -4.932 -28.814 1.00 88.88 94 LEU A O 1
ATOM 794 N N . CYS A 1 95 ? 17.735 -5.285 -27.365 1.00 87.88 95 CYS A N 1
ATOM 795 C CA . CYS A 1 95 ? 17.034 -6.216 -28.255 1.00 87.88 95 CYS A CA 1
ATOM 796 C C . CYS A 1 95 ? 16.590 -5.544 -29.563 1.00 87.88 95 CYS A C 1
ATOM 798 O O . CYS A 1 95 ? 16.632 -6.174 -30.620 1.00 87.88 95 CYS A O 1
ATOM 800 N N . CYS A 1 96 ? 16.171 -4.279 -29.496 1.00 89.81 96 CYS A N 1
ATOM 801 C CA . CYS A 1 96 ? 15.709 -3.525 -30.656 1.00 89.81 96 CYS A CA 1
ATOM 802 C C . CYS A 1 96 ? 16.872 -3.197 -31.608 1.00 89.81 96 CYS A C 1
ATOM 804 O O . CYS A 1 96 ? 16.742 -3.373 -32.819 1.00 89.81 96 CYS A O 1
ATOM 806 N N . GLU A 1 97 ? 18.027 -2.784 -31.075 1.00 90.69 97 GLU A N 1
ATOM 807 C CA . GLU A 1 97 ? 19.234 -2.569 -31.884 1.00 90.69 97 GLU A CA 1
ATOM 808 C C . GLU A 1 97 ? 19.743 -3.858 -32.530 1.00 90.69 97 GLU A C 1
ATOM 810 O O . GLU A 1 97 ? 20.019 -3.877 -33.730 1.00 90.69 97 GLU A O 1
ATOM 815 N N . LEU A 1 98 ? 19.790 -4.958 -31.775 1.00 90.12 98 LEU A N 1
ATOM 816 C CA . LEU A 1 98 ? 20.172 -6.266 -32.310 1.00 90.12 98 LEU A CA 1
ATOM 817 C C . LEU A 1 98 ? 19.247 -6.711 -33.448 1.00 90.12 98 LEU A C 1
ATOM 819 O O . LEU A 1 98 ? 19.716 -7.228 -34.461 1.00 90.12 98 LEU A O 1
ATOM 823 N N . GLN A 1 99 ? 17.936 -6.487 -33.318 1.00 90.75 99 GLN A N 1
ATOM 824 C CA . GLN A 1 99 ? 16.984 -6.787 -34.387 1.00 90.75 99 GLN A CA 1
ATOM 825 C C . GLN A 1 99 ? 17.231 -5.952 -35.643 1.00 90.75 99 GLN A C 1
ATOM 827 O O . GLN A 1 99 ? 17.208 -6.514 -36.738 1.00 90.75 99 GLN A O 1
ATOM 832 N N . LYS A 1 100 ? 17.491 -4.647 -35.496 1.00 91.81 100 LYS A N 1
ATOM 833 C CA . LYS A 1 100 ? 17.824 -3.773 -36.631 1.00 91.81 100 LYS A CA 1
ATOM 834 C C . LYS A 1 100 ? 19.081 -4.255 -37.344 1.00 91.81 100 LYS A C 1
ATOM 836 O O . LYS A 1 100 ? 19.053 -4.449 -38.554 1.00 91.81 100 LYS A O 1
ATOM 841 N N . TYR A 1 101 ? 20.135 -4.552 -36.589 1.00 88.88 101 TYR A N 1
ATOM 842 C CA . TYR A 1 101 ? 21.394 -5.054 -37.134 1.00 88.88 101 TYR A CA 1
ATOM 843 C C . TYR A 1 101 ? 21.213 -6.368 -37.917 1.00 88.88 101 TYR A C 1
ATOM 845 O O . TYR A 1 101 ? 21.706 -6.519 -39.035 1.00 88.88 101 TYR A O 1
ATOM 853 N N . LEU A 1 102 ? 20.442 -7.313 -37.369 1.00 89.44 102 LEU A N 1
ATOM 854 C CA . LEU A 1 102 ? 20.124 -8.578 -38.042 1.00 89.44 102 LEU A CA 1
ATOM 855 C C . LEU A 1 102 ? 19.250 -8.403 -39.293 1.00 89.44 102 LEU A C 1
ATOM 857 O O . LEU A 1 102 ? 19.338 -9.215 -40.215 1.00 89.44 102 LEU A O 1
ATOM 861 N N . GLN A 1 103 ? 18.375 -7.397 -39.326 1.00 90.38 103 GLN A N 1
ATOM 862 C CA . GLN A 1 103 ? 17.577 -7.077 -40.511 1.00 90.38 103 GLN A CA 1
ATOM 863 C C . GLN A 1 103 ? 18.430 -6.433 -41.604 1.00 90.38 103 GLN A C 1
ATOM 865 O O . GLN A 1 103 ? 18.322 -6.836 -42.758 1.00 90.38 103 GLN A O 1
ATOM 870 N N . GLU A 1 104 ? 19.309 -5.497 -41.246 1.00 88.88 104 GLU A N 1
ATOM 871 C CA . GLU A 1 104 ? 20.222 -4.845 -42.189 1.00 88.88 104 GLU A CA 1
ATOM 872 C C . GLU A 1 104 ? 21.202 -5.835 -42.824 1.00 88.88 104 GLU A C 1
ATOM 874 O O . GLU A 1 104 ? 21.450 -5.759 -44.024 1.00 88.88 104 GLU A O 1
ATOM 879 N N . ASN A 1 105 ? 21.729 -6.791 -42.054 1.00 82.12 105 ASN A N 1
ATOM 880 C CA . ASN A 1 105 ? 22.609 -7.822 -42.607 1.00 82.12 105 ASN A CA 1
ATOM 881 C C . ASN A 1 105 ? 21.864 -8.804 -43.519 1.00 82.12 105 ASN A C 1
ATOM 883 O O . ASN A 1 105 ? 22.411 -9.197 -44.540 1.00 82.12 105 ASN A O 1
ATOM 887 N N . ARG A 1 106 ? 20.599 -9.132 -43.223 1.00 77.62 106 ARG A N 1
ATOM 888 C CA . ARG A 1 106 ? 19.769 -9.970 -44.109 1.00 77.62 106 ARG A CA 1
ATOM 889 C C . ARG A 1 106 ? 19.341 -9.291 -45.408 1.00 77.62 106 ARG A C 1
ATOM 891 O O . ARG A 1 106 ? 18.920 -9.983 -46.319 1.00 77.62 106 ARG A O 1
ATOM 898 N N . GLN A 1 107 ? 19.384 -7.963 -45.483 1.00 72.06 107 GLN A N 1
ATOM 899 C CA . GLN A 1 107 ? 19.108 -7.220 -46.719 1.00 72.06 107 GLN A CA 1
ATOM 900 C C . GLN A 1 107 ? 20.357 -7.024 -47.591 1.00 72.06 107 GLN A C 1
ATOM 902 O O . GLN A 1 107 ? 20.240 -6.538 -48.714 1.00 72.06 107 GLN A O 1
ATOM 907 N N . LYS A 1 108 ? 21.543 -7.340 -47.059 1.00 69.38 108 LYS A N 1
ATOM 908 C CA . LYS A 1 108 ? 22.834 -7.228 -47.753 1.00 69.38 108 LYS A CA 1
ATOM 909 C C . LYS A 1 108 ? 23.317 -8.555 -48.350 1.00 69.38 108 LYS A C 1
ATOM 911 O O . LYS A 1 108 ? 24.280 -8.529 -49.112 1.00 69.38 108 LYS A O 1
ATOM 916 N N . GLU A 1 109 ? 22.671 -9.665 -47.998 1.00 55.62 109 GLU A N 1
ATOM 917 C CA . GLU A 1 109 ? 22.782 -10.975 -48.661 1.00 55.62 109 GLU A CA 1
ATOM 918 C C . GLU A 1 109 ? 21.742 -11.097 -49.780 1.00 55.62 109 GLU A C 1
ATOM 920 O O . GLU A 1 109 ? 22.097 -11.659 -50.840 1.00 55.62 109 GLU A O 1
#

Solvent-accessible surface area (backbone atoms on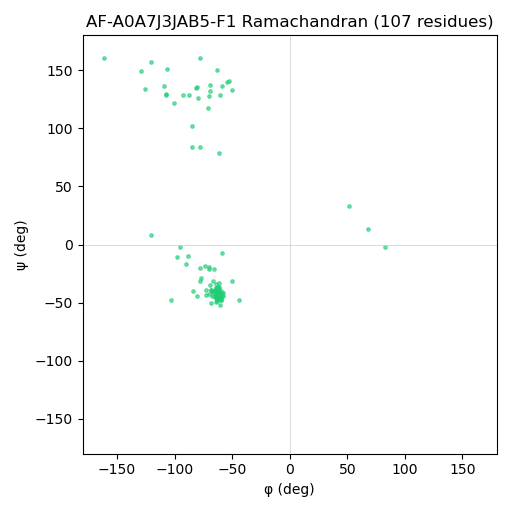ly — not comparable to full-atom values): 6315 Å² total; per-residue (Å²): 133,78,76,76,68,71,78,60,75,40,79,35,54,85,95,56,82,79,56,90,69,44,34,81,67,53,72,40,83,92,72,72,28,38,35,29,27,38,48,79,52,27,53,52,53,52,48,51,50,51,48,48,49,61,73,46,80,58,46,70,68,55,54,50,47,53,51,52,51,50,49,52,52,51,51,52,53,50,50,55,55,49,53,54,51,52,52,55,48,54,52,50,52,53,54,51,52,53,50,51,54,56,50,56,55,64,74,74,109

Radius of gyration: 24.27 Å; Cα contacts (8 Å, |Δi|>4): 69; chains: 1; bounding box: 56×19×75 Å

pLDDT: mean 74.63, std 10.95, range [39.34, 91.81]